Protein AF-A0A6G2DWL2-F1 (afdb_monomer)

Organism: Streptococcus pneumoniae (NCBI:txid1313)

pLDDT: mean 85.15, std 14.75, range [35.16, 96.75]

Nearest PDB structures (foldseek):
  1e1h-assembly1_B  TM=3.010E-01  e=6.753E+00  Clostridium botulinum

InterPro domains:
  IPR018306 Bacteriophage T5, Orf172 DNA-binding [PF10544] (6-81)
  IPR018306 Bacteriophage T5, Orf172 DNA-binding [SM00974] (6-92)

Sequence (118 aa):
TTPTVTSNEGWIKIGYTERDVTQRIKEQTHTAHIATDVLWTGDAAYTEEPDKGKTFKDHDFHHFLSFHDVERRPKTEWFYFNGTPEKSKNLFDKFVQHDLSGYQPGKGQDYTLRQEQE

Foldseek 3Di:
DQDDVCVCVQKDFDADDPDDPVVVVCVVCVVSVDDDDDPDDDAQAACEPPRGRPGDGVVQLVLLVQQQPWDDDPPGRITGRPPPVVVVVVSVNCVSHVNCPNGHPPRGDDDDPPPDDD

Radius of gyration: 15.66 Å; Cα contacts (8 Å, |Δi|>4): 111; chains: 1; bounding box: 34×30×45 Å

Solvent-accessible surface area (backbone atoms only — not comparable to full-atom values): 7589 Å² total; per-residue (Å²): 134,86,81,80,72,67,88,48,69,36,48,45,77,62,80,76,77,96,61,63,65,70,60,56,50,47,70,74,26,55,91,74,69,54,88,80,81,84,90,77,85,78,76,60,38,25,74,34,83,94,49,49,69,44,70,62,56,49,68,61,54,55,52,56,38,35,24,58,80,40,51,62,49,86,99,58,53,37,32,49,45,80,74,41,67,67,56,58,54,52,51,48,54,27,56,32,52,70,51,66,82,76,62,44,87,86,67,45,81,82,84,69,81,76,73,78,83,129

Secondary structure (DSSP, 8-state):
-PPP-GGGTTEEE----SS-HHHHHHHHHGGGT----------SB--STTSTT-B--HHHHHHHHHTTT--B-TTSSEEE-TT-HHHHHHHHHHHHTT--TT--TTSSS---------

Mean predicted aligned error: 6.97 Å

Structure (mmCIF, N/CA/C/O backbone):
data_AF-A0A6G2DWL2-F1
#
_entry.id   AF-A0A6G2DWL2-F1
#
loop_
_atom_site.group_PDB
_atom_site.id
_atom_site.type_symbol
_atom_site.label_atom_id
_atom_site.label_alt_id
_atom_site.label_comp_id
_atom_site.label_asym_id
_atom_site.label_entity_id
_atom_site.label_seq_id
_atom_site.pdbx_PDB_ins_code
_atom_site.Cartn_x
_atom_site.Cartn_y
_atom_site.Cartn_z
_atom_site.occupancy
_atom_site.B_iso_or_equiv
_atom_site.auth_seq_id
_atom_site.auth_comp_id
_atom_site.auth_asym_id
_atom_site.auth_atom_id
_atom_site.pdbx_PDB_model_num
ATOM 1 N N . THR A 1 1 ? 17.552 4.822 -27.148 1.00 57.12 1 THR A N 1
ATOM 2 C CA . THR A 1 1 ? 17.005 3.499 -26.781 1.00 57.12 1 THR A CA 1
ATOM 3 C C . THR A 1 1 ? 16.177 3.667 -25.521 1.00 57.12 1 THR A C 1
ATOM 5 O O . THR A 1 1 ? 16.545 4.495 -24.696 1.00 57.12 1 THR A O 1
ATOM 8 N N . THR A 1 2 ? 15.049 2.965 -25.384 1.00 54.78 2 THR A N 1
ATOM 9 C CA . THR A 1 2 ? 14.249 2.998 -24.145 1.00 54.78 2 THR A CA 1
ATOM 10 C C . THR A 1 2 ? 14.896 2.060 -23.123 1.00 54.78 2 THR A C 1
ATOM 12 O O . THR A 1 2 ? 15.166 0.912 -23.478 1.00 54.78 2 THR A O 1
ATOM 15 N N . PRO A 1 3 ? 15.207 2.513 -21.898 1.00 66.12 3 PRO A N 1
ATOM 16 C CA . PRO A 1 3 ? 15.785 1.647 -20.877 1.00 66.12 3 PRO A CA 1
ATOM 17 C C . PRO A 1 3 ? 14.761 0.610 -20.395 1.00 66.12 3 PRO A C 1
ATOM 19 O O . PRO A 1 3 ? 13.593 0.936 -20.186 1.00 66.12 3 PRO A O 1
ATOM 22 N N . THR A 1 4 ? 15.202 -0.630 -20.183 1.00 67.94 4 THR A N 1
ATOM 23 C CA . THR A 1 4 ? 14.400 -1.646 -19.486 1.00 67.94 4 THR A CA 1
ATOM 24 C C . THR A 1 4 ? 14.299 -1.280 -18.006 1.00 67.94 4 THR A C 1
ATOM 26 O O . THR A 1 4 ? 15.294 -0.901 -17.389 1.00 67.94 4 THR A O 1
ATOM 29 N N . VAL A 1 5 ? 13.111 -1.408 -17.414 1.00 73.81 5 VAL A N 1
ATOM 30 C CA . VAL A 1 5 ? 12.847 -1.012 -16.018 1.00 73.81 5 VAL A CA 1
ATOM 31 C C . VAL A 1 5 ? 13.087 -2.173 -15.042 1.00 73.81 5 VAL A C 1
ATOM 33 O O . VAL A 1 5 ? 12.279 -2.436 -14.155 1.00 73.81 5 VAL A O 1
ATOM 36 N N . THR A 1 6 ? 14.209 -2.882 -15.191 1.00 78.88 6 THR A N 1
ATOM 37 C CA . THR A 1 6 ? 14.597 -3.981 -14.279 1.00 78.88 6 THR A CA 1
ATOM 38 C C . THR A 1 6 ? 14.828 -3.492 -12.852 1.00 78.88 6 THR A C 1
ATOM 40 O O . THR A 1 6 ? 14.684 -4.243 -11.896 1.00 78.88 6 THR A O 1
ATOM 43 N N . SER A 1 7 ? 15.101 -2.195 -12.675 1.00 80.12 7 SER A N 1
ATOM 44 C CA . SER A 1 7 ? 15.208 -1.585 -11.354 1.00 80.12 7 SER A CA 1
ATOM 45 C C . SER A 1 7 ? 13.940 -1.743 -10.515 1.00 80.12 7 SER A C 1
ATOM 47 O O . SER A 1 7 ? 14.043 -1.651 -9.302 1.00 80.12 7 SER A O 1
ATOM 49 N N . ASN A 1 8 ? 12.762 -1.986 -11.102 1.00 85.69 8 ASN A N 1
ATOM 50 C CA . ASN A 1 8 ? 11.505 -2.181 -10.368 1.00 85.69 8 ASN A CA 1
ATOM 51 C C . ASN A 1 8 ? 11.214 -3.645 -10.000 1.00 85.69 8 ASN A C 1
ATOM 53 O O . ASN A 1 8 ? 10.163 -3.915 -9.424 1.00 85.69 8 ASN A O 1
ATOM 57 N N . GLU A 1 9 ? 12.112 -4.587 -10.285 1.00 87.44 9 GLU A N 1
ATOM 58 C CA . GLU A 1 9 ? 11.920 -5.988 -9.901 1.00 87.44 9 GLU A CA 1
ATOM 59 C C . GLU A 1 9 ? 11.728 -6.137 -8.384 1.00 87.44 9 GLU A C 1
ATOM 61 O O . GLU A 1 9 ? 12.488 -5.602 -7.578 1.00 87.44 9 GLU A O 1
ATOM 66 N N . GLY A 1 10 ? 10.653 -6.825 -7.991 1.00 90.69 10 GLY A N 1
ATOM 67 C CA . GLY A 1 10 ? 10.258 -6.987 -6.590 1.00 90.69 10 GLY A CA 1
ATOM 68 C C . GLY A 1 10 ? 9.639 -5.743 -5.937 1.00 90.69 10 GLY A C 1
ATOM 69 O O . GLY A 1 10 ? 9.186 -5.840 -4.795 1.00 90.69 10 GLY A O 1
ATOM 70 N N . TRP A 1 11 ? 9.571 -4.605 -6.633 1.00 94.62 11 TRP A N 1
ATOM 71 C CA . TRP A 1 11 ? 8.938 -3.378 -6.152 1.00 94.62 11 TRP A CA 1
ATOM 72 C C . TRP A 1 11 ? 7.504 -3.251 -6.663 1.00 94.62 11 TRP A C 1
ATOM 74 O O . TRP A 1 11 ? 7.221 -3.457 -7.841 1.00 94.62 11 TRP A O 1
ATOM 84 N N . ILE A 1 12 ? 6.601 -2.836 -5.781 1.00 94.81 12 ILE A N 1
ATOM 85 C CA . ILE A 1 12 ? 5.186 -2.622 -6.082 1.00 94.81 12 ILE A CA 1
ATOM 86 C C . ILE A 1 12 ? 4.841 -1.171 -5.779 1.00 94.81 12 ILE A C 1
ATOM 88 O O . ILE A 1 12 ? 5.145 -0.664 -4.698 1.00 94.81 12 ILE A O 1
ATOM 92 N N . LYS A 1 13 ? 4.210 -0.497 -6.740 1.00 94.19 13 LYS A N 1
ATOM 93 C CA . LYS A 1 13 ? 3.649 0.838 -6.537 1.00 94.19 13 LYS A CA 1
ATOM 94 C C . LYS A 1 13 ? 2.262 0.706 -5.904 1.00 94.19 13 LYS A C 1
ATOM 96 O O . LYS A 1 13 ? 1.409 0.028 -6.467 1.00 94.19 13 LYS A O 1
ATOM 101 N N . ILE A 1 14 ? 2.029 1.376 -4.778 1.00 95.31 14 ILE A N 1
ATOM 102 C CA . ILE A 1 14 ? 0.731 1.405 -4.082 1.00 95.31 14 ILE A CA 1
ATOM 103 C C . ILE A 1 14 ? 0.280 2.859 -3.979 1.00 95.31 14 ILE A C 1
ATOM 105 O O . ILE A 1 14 ? 0.953 3.652 -3.326 1.00 95.31 14 ILE A O 1
ATOM 109 N N . GLY A 1 15 ? -0.846 3.211 -4.594 1.00 94.38 15 GLY A N 1
ATOM 110 C CA . GLY A 1 15 ? -1.354 4.584 -4.586 1.00 94.38 15 GLY A CA 1
ATOM 111 C C . GLY A 1 15 ? -2.874 4.650 -4.585 1.00 94.38 15 GLY A C 1
ATOM 112 O O . GLY A 1 15 ? -3.554 3.662 -4.864 1.00 94.38 15 GLY A O 1
ATOM 113 N N . TYR A 1 16 ? -3.390 5.834 -4.278 1.00 94.50 16 TYR A N 1
ATOM 114 C CA . TYR A 1 16 ? -4.821 6.117 -4.220 1.00 94.50 16 TYR A CA 1
ATOM 115 C C . TYR A 1 16 ? -5.324 6.838 -5.478 1.00 94.50 16 TYR A C 1
ATOM 117 O O . TYR A 1 16 ? -4.645 7.700 -6.046 1.00 94.50 16 TYR A O 1
ATOM 125 N N . THR A 1 17 ? -6.546 6.524 -5.913 1.00 93.19 17 THR A N 1
ATOM 126 C CA . THR A 1 17 ? -7.234 7.290 -6.954 1.00 93.19 17 THR A CA 1
ATOM 127 C C . THR A 1 17 ? -8.750 7.241 -6.784 1.00 93.19 17 THR A C 1
ATOM 129 O O . THR A 1 17 ? -9.305 6.218 -6.410 1.00 93.19 17 THR A O 1
ATOM 132 N N . GLU A 1 18 ? -9.409 8.361 -7.082 1.00 91.12 18 GLU A N 1
ATOM 133 C CA . GLU A 1 18 ? -10.874 8.470 -7.199 1.00 91.12 18 GLU A CA 1
ATOM 134 C C . GLU A 1 18 ? -11.337 8.330 -8.662 1.00 91.12 18 GLU A C 1
ATOM 136 O O . GLU A 1 18 ? -12.526 8.369 -8.965 1.00 91.12 18 GLU A O 1
ATOM 141 N N . ARG A 1 19 ? -10.384 8.207 -9.595 1.00 91.62 19 ARG A N 1
ATOM 142 C CA . ARG A 1 19 ? -10.635 8.011 -11.025 1.00 91.62 19 ARG A CA 1
ATOM 143 C C . ARG A 1 19 ? -10.581 6.523 -11.357 1.00 91.62 19 ARG A C 1
ATOM 145 O O . ARG A 1 19 ? -10.119 5.713 -10.561 1.00 91.62 19 ARG A O 1
ATOM 152 N N . ASP A 1 20 ? -10.986 6.179 -12.573 1.00 90.94 20 ASP A N 1
ATOM 153 C CA . ASP A 1 20 ? -10.798 4.828 -13.093 1.00 90.94 20 ASP A CA 1
ATOM 154 C C . ASP A 1 20 ? -9.316 4.401 -13.027 1.00 90.94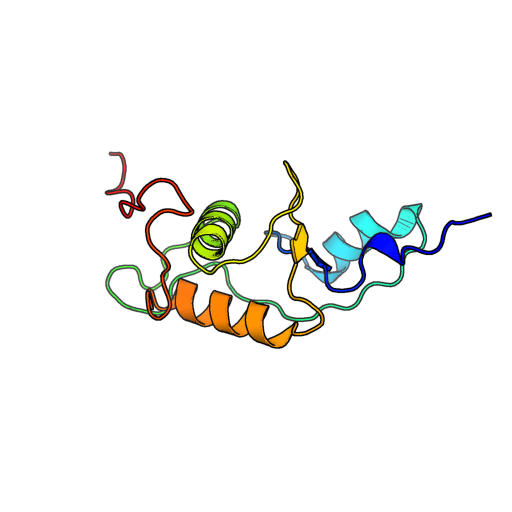 20 ASP A C 1
ATOM 156 O O . ASP A 1 20 ? -8.415 5.112 -13.492 1.00 90.94 20 ASP A O 1
ATOM 160 N N . VAL A 1 21 ? -9.068 3.230 -12.431 1.00 89.06 21 VAL A N 1
ATOM 161 C CA . VAL A 1 21 ? -7.718 2.717 -12.153 1.00 89.06 21 VAL A CA 1
ATOM 162 C C . VAL A 1 21 ? -6.936 2.500 -13.447 1.00 89.06 21 VAL A C 1
ATOM 164 O O . VAL A 1 21 ? -5.771 2.894 -13.546 1.00 89.06 21 VAL A O 1
ATOM 167 N N . THR A 1 22 ? -7.572 1.923 -14.469 1.00 87.38 22 THR A N 1
ATOM 168 C CA . THR A 1 22 ? -6.928 1.638 -15.755 1.00 87.38 22 THR A CA 1
ATOM 169 C C . THR A 1 22 ? -6.544 2.926 -16.474 1.00 87.38 22 THR A C 1
ATOM 171 O O . THR A 1 22 ? -5.427 3.035 -16.993 1.00 87.38 22 THR A O 1
ATOM 174 N N . GLN A 1 23 ? -7.419 3.934 -16.463 1.00 90.00 23 GLN A N 1
ATOM 175 C CA . GLN A 1 23 ? -7.099 5.258 -16.997 1.00 90.00 23 GLN A CA 1
ATOM 176 C C . GLN A 1 23 ? -5.915 5.889 -16.264 1.00 90.00 23 GLN A C 1
ATOM 178 O O . GLN A 1 23 ? -4.981 6.368 -16.913 1.00 90.00 23 GLN A O 1
ATOM 183 N N . ARG A 1 24 ? -5.912 5.855 -14.926 1.00 90.25 24 ARG A N 1
ATOM 184 C CA . ARG A 1 24 ? -4.845 6.464 -14.122 1.00 90.25 24 ARG A CA 1
ATOM 185 C C . ARG A 1 24 ? -3.485 5.815 -14.371 1.00 90.25 24 ARG A C 1
ATOM 187 O O . ARG A 1 24 ? -2.485 6.526 -14.482 1.00 90.25 24 ARG A O 1
ATOM 194 N N . ILE A 1 25 ? -3.446 4.490 -14.489 1.00 89.00 25 ILE A N 1
ATOM 195 C CA . ILE A 1 25 ? -2.220 3.748 -14.806 1.00 89.00 25 ILE A CA 1
ATOM 196 C C . ILE A 1 25 ? -1.720 4.127 -16.198 1.00 89.00 25 ILE A C 1
ATOM 198 O O . ILE A 1 25 ? -0.553 4.487 -16.345 1.00 89.00 25 ILE A O 1
ATOM 202 N N . LYS A 1 26 ? -2.607 4.144 -17.201 1.00 87.62 26 LYS A N 1
ATOM 203 C CA . LYS A 1 26 ? -2.249 4.526 -18.572 1.00 87.62 26 LYS A CA 1
ATOM 204 C C . LYS A 1 26 ? -1.646 5.929 -18.637 1.00 87.62 26 LYS A C 1
ATOM 206 O O . LYS A 1 26 ? -0.637 6.119 -19.305 1.00 87.62 26 LYS A O 1
ATOM 211 N N . GLU A 1 27 ? -2.217 6.905 -17.935 1.00 87.50 27 GLU A N 1
ATOM 212 C CA . GLU A 1 27 ? -1.672 8.271 -17.879 1.00 87.50 27 GLU A CA 1
ATOM 213 C C . GLU A 1 27 ? -0.235 8.318 -17.346 1.00 87.50 27 GLU A C 1
ATOM 215 O O . GLU A 1 27 ? 0.580 9.097 -17.837 1.00 87.50 27 GLU A O 1
ATOM 220 N N . GLN A 1 28 ? 0.085 7.487 -16.352 1.00 85.00 28 GLN A N 1
ATOM 221 C CA . GLN A 1 28 ? 1.412 7.464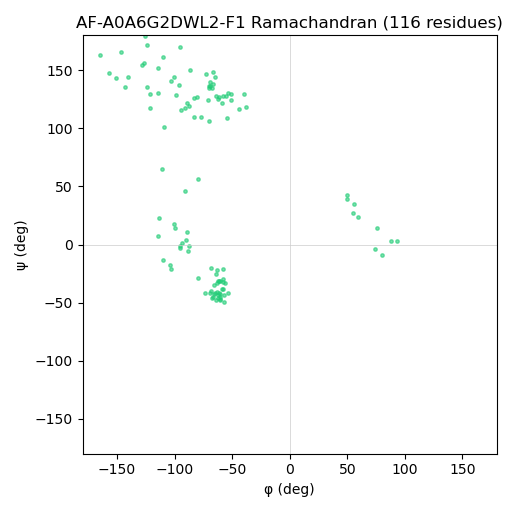 -15.737 1.00 85.00 28 GLN A CA 1
ATOM 222 C C . GLN A 1 28 ? 2.446 6.690 -16.563 1.00 85.00 28 GLN A C 1
ATOM 224 O O . GLN A 1 28 ? 3.634 7.005 -16.494 1.00 85.00 28 GLN A O 1
ATOM 229 N N . THR A 1 29 ? 2.025 5.689 -17.337 1.00 85.81 29 THR A N 1
ATOM 230 C CA . THR A 1 29 ? 2.943 4.767 -18.027 1.00 85.81 29 THR A CA 1
ATOM 231 C C . THR A 1 29 ? 3.092 5.056 -19.517 1.00 85.81 29 THR A C 1
ATOM 233 O O . THR A 1 29 ? 4.105 4.675 -20.113 1.00 85.81 29 THR A O 1
ATOM 236 N N . HIS A 1 30 ? 2.132 5.765 -20.127 1.00 85.00 30 HIS A N 1
ATOM 237 C CA . HIS A 1 30 ? 2.066 5.954 -21.576 1.00 85.00 30 HIS A CA 1
ATOM 238 C C . HIS A 1 30 ? 3.333 6.592 -22.149 1.00 85.00 30 HIS A C 1
ATOM 240 O O . HIS A 1 30 ? 3.882 6.069 -23.121 1.00 85.00 30 HIS A O 1
ATOM 246 N N . THR A 1 31 ? 3.806 7.696 -21.568 1.00 79.31 31 THR A N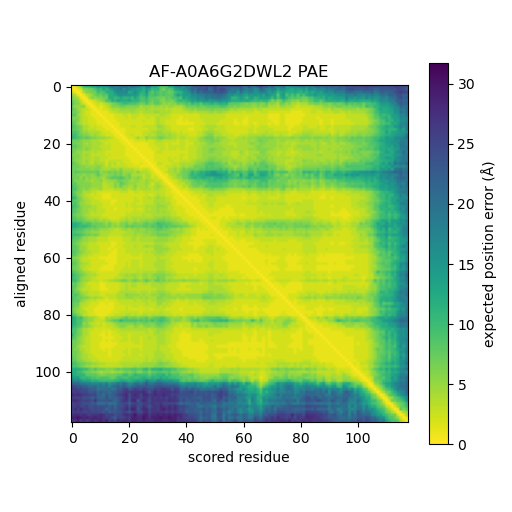 1
ATOM 247 C CA . THR A 1 31 ? 4.931 8.467 -22.123 1.00 79.31 31 THR A CA 1
ATOM 248 C C . THR A 1 31 ? 6.223 7.654 -22.184 1.00 79.31 31 THR A C 1
ATOM 250 O O . THR A 1 31 ? 7.027 7.840 -23.093 1.00 79.31 31 THR A O 1
ATOM 253 N N . ALA A 1 32 ? 6.410 6.725 -21.245 1.00 79.50 32 ALA A N 1
ATOM 254 C CA . ALA A 1 32 ? 7.591 5.872 -21.173 1.00 79.50 32 ALA A CA 1
ATOM 255 C C . ALA A 1 32 ? 7.398 4.500 -21.849 1.00 79.50 32 ALA A C 1
ATOM 257 O O . ALA A 1 32 ? 8.335 3.707 -21.869 1.00 79.50 32 ALA A O 1
ATOM 258 N N . HIS A 1 33 ? 6.207 4.220 -22.400 1.00 80.94 33 HIS A N 1
ATOM 259 C CA . HIS A 1 33 ? 5.835 2.928 -22.991 1.00 80.94 33 HIS A CA 1
ATOM 260 C C . HIS A 1 33 ? 6.150 1.734 -22.067 1.00 80.94 33 HIS A C 1
ATOM 262 O O . HIS A 1 33 ? 6.678 0.709 -22.494 1.00 80.94 33 HIS A O 1
ATOM 268 N N . ILE A 1 34 ? 5.853 1.888 -20.774 1.00 81.25 34 ILE A N 1
ATOM 269 C CA . ILE A 1 34 ? 6.086 0.852 -19.763 1.00 81.25 34 ILE A CA 1
ATOM 270 C C . ILE A 1 34 ? 4.839 -0.031 -19.682 1.00 81.25 34 ILE A C 1
ATOM 272 O O . ILE A 1 34 ? 3.749 0.464 -19.396 1.00 81.25 34 ILE A O 1
ATOM 276 N N . ALA A 1 35 ? 4.999 -1.333 -19.919 1.00 81.38 35 ALA A N 1
ATOM 277 C CA . ALA A 1 35 ? 3.950 -2.309 -19.642 1.00 81.38 35 ALA A CA 1
ATOM 278 C C . ALA A 1 35 ? 3.754 -2.449 -18.125 1.00 81.38 35 ALA A C 1
ATOM 280 O O . ALA A 1 35 ? 4.727 -2.498 -17.371 1.00 81.38 35 ALA A O 1
ATOM 281 N N . THR A 1 36 ? 2.500 -2.495 -17.680 1.00 81.69 36 THR A N 1
ATOM 282 C CA . THR A 1 36 ? 2.148 -2.571 -16.258 1.00 81.69 36 THR A CA 1
ATOM 283 C C . THR A 1 36 ? 0.941 -3.460 -16.046 1.00 81.69 36 THR A C 1
ATOM 285 O O . THR A 1 36 ? -0.069 -3.281 -16.728 1.00 81.69 36 THR A O 1
ATOM 288 N N . ASP A 1 37 ? 1.024 -4.316 -15.036 1.00 86.56 37 ASP A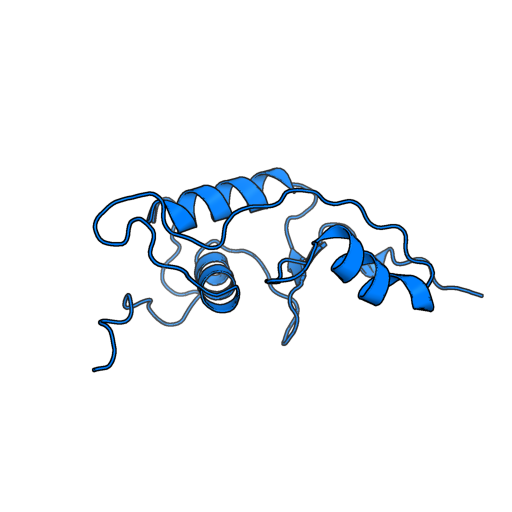 N 1
ATOM 289 C CA . ASP A 1 37 ? -0.070 -5.174 -14.602 1.00 86.56 37 ASP A CA 1
ATOM 290 C C . ASP A 1 37 ? -0.715 -4.627 -13.326 1.00 86.56 37 ASP A C 1
ATOM 292 O O . ASP A 1 37 ? -0.037 -4.143 -12.415 1.00 86.56 37 ASP A O 1
ATOM 296 N N . VAL A 1 38 ? -2.044 -4.716 -13.251 1.00 91.12 38 VAL A N 1
ATOM 297 C CA . VAL A 1 38 ? -2.788 -4.444 -12.017 1.00 91.12 38 VAL A CA 1
ATOM 298 C C . VAL A 1 38 ? -2.767 -5.709 -11.172 1.00 91.12 38 VAL A C 1
ATOM 300 O O . VAL A 1 38 ? -3.408 -6.694 -11.524 1.00 91.12 38 VAL A O 1
ATOM 303 N N . LEU A 1 39 ? -2.039 -5.683 -10.055 1.00 92.19 39 LEU A N 1
ATOM 304 C CA . LEU A 1 39 ? -1.965 -6.829 -9.143 1.00 92.19 39 LEU A CA 1
ATOM 305 C C . LEU A 1 39 ? -3.260 -7.008 -8.341 1.00 92.19 39 LEU A C 1
ATOM 307 O O . LEU A 1 39 ? -3.718 -8.131 -8.153 1.00 92.19 39 LEU A O 1
ATOM 311 N N . TRP A 1 40 ? -3.842 -5.908 -7.860 1.00 94.81 40 TRP A N 1
ATOM 312 C CA . TRP A 1 40 ? -5.120 -5.882 -7.149 1.00 94.81 40 TRP A CA 1
ATOM 313 C C . TRP A 1 40 ? -5.675 -4.454 -7.071 1.00 94.81 40 TRP A C 1
ATOM 315 O O . TRP A 1 40 ? -4.947 -3.476 -7.247 1.00 94.81 40 TRP A O 1
ATOM 325 N N . THR A 1 41 ? -6.969 -4.349 -6.770 1.00 94.94 41 THR A N 1
ATOM 326 C CA . THR A 1 41 ? -7.657 -3.109 -6.387 1.00 94.94 41 THR A CA 1
ATOM 327 C C . THR A 1 41 ? -8.428 -3.346 -5.091 1.00 94.94 41 THR A C 1
ATOM 329 O O . THR A 1 41 ? -8.788 -4.484 -4.783 1.00 94.94 41 THR A O 1
ATOM 332 N N . GLY A 1 42 ? -8.676 -2.291 -4.322 1.00 94.44 42 GLY A N 1
ATOM 333 C CA . GLY A 1 42 ? -9.455 -2.365 -3.091 1.00 94.44 42 GLY A CA 1
ATOM 334 C C . GLY A 1 42 ? -10.034 -1.004 -2.735 1.00 94.44 42 GLY A C 1
ATOM 335 O O . GLY A 1 42 ? -9.421 0.023 -3.033 1.00 94.44 42 GLY A O 1
ATOM 336 N N . ASP A 1 43 ? -11.209 -1.012 -2.114 1.00 96.00 43 ASP A N 1
ATOM 337 C CA . ASP A 1 43 ? -11.863 0.209 -1.657 1.00 96.00 43 ASP A CA 1
ATOM 338 C C . ASP A 1 43 ? -11.090 0.796 -0.478 1.00 96.00 43 ASP A C 1
ATOM 340 O O . ASP A 1 43 ? -10.703 0.087 0.450 1.00 96.00 43 ASP A O 1
ATOM 344 N N . ALA A 1 44 ? -10.866 2.108 -0.500 1.00 95.75 44 ALA A N 1
ATOM 345 C CA . ALA A 1 44 ? -10.167 2.805 0.572 1.00 95.75 44 ALA A CA 1
ATOM 346 C C . ALA A 1 44 ? -11.100 3.069 1.767 1.00 95.75 44 ALA A C 1
ATOM 348 O O . ALA A 1 44 ? -11.313 4.223 2.139 1.00 95.75 44 ALA A O 1
ATOM 349 N N . ALA A 1 45 ? -11.698 2.010 2.315 1.00 96.31 45 ALA A N 1
ATOM 350 C CA . ALA A 1 45 ? -12.614 2.049 3.448 1.00 96.31 45 ALA A CA 1
ATOM 351 C C . ALA A 1 45 ? -12.380 0.872 4.403 1.00 96.31 45 ALA A C 1
ATOM 353 O O . ALA A 1 45 ? -12.063 -0.235 3.964 1.00 96.31 45 ALA A O 1
ATOM 354 N N . TYR A 1 46 ? -12.540 1.107 5.705 1.00 96.06 46 TYR A N 1
ATOM 355 C CA . TYR A 1 46 ? -12.428 0.050 6.711 1.00 96.06 46 TYR A CA 1
ATOM 356 C C . TYR A 1 46 ? -13.644 -0.879 6.674 1.00 96.06 46 TYR A C 1
ATOM 358 O O . TYR A 1 46 ? -14.770 -0.452 6.397 1.00 96.06 46 TYR A O 1
ATOM 366 N N . THR A 1 47 ? -13.427 -2.160 6.962 1.00 96.06 47 THR A N 1
ATOM 367 C CA . THR A 1 47 ? -14.464 -3.200 6.882 1.00 96.06 47 THR A CA 1
ATOM 368 C C . THR A 1 47 ? -15.006 -3.620 8.245 1.00 96.06 47 THR A C 1
ATOM 370 O O . THR A 1 47 ? -16.101 -4.183 8.304 1.00 96.06 47 THR A O 1
ATOM 373 N N . GLU A 1 48 ? -14.279 -3.313 9.320 1.00 92.19 48 GLU A N 1
ATOM 374 C CA . GLU A 1 48 ? -14.587 -3.728 10.691 1.00 92.19 48 GLU A CA 1
ATOM 375 C C . GLU A 1 48 ? -14.932 -2.542 11.601 1.00 92.19 48 GLU A C 1
ATOM 377 O O . GLU A 1 48 ? -14.493 -1.412 11.386 1.00 92.19 48 GLU A O 1
ATOM 382 N N . GLU A 1 49 ? -15.749 -2.805 12.621 1.00 89.56 49 GLU A N 1
ATOM 383 C CA . GLU A 1 49 ? -16.098 -1.828 13.660 1.00 89.56 49 GLU A CA 1
ATOM 384 C C . GLU A 1 49 ? -14.865 -1.466 14.515 1.00 89.56 49 GLU A C 1
ATOM 386 O O . GLU A 1 49 ? -14.010 -2.328 14.741 1.00 89.56 49 GLU A O 1
ATOM 391 N N . PRO A 1 50 ? -14.762 -0.229 15.043 1.00 89.25 50 PRO A N 1
ATOM 392 C CA . PRO A 1 50 ? -15.778 0.836 15.058 1.00 89.25 50 PRO A CA 1
ATOM 393 C C . PRO A 1 50 ? -15.767 1.767 13.833 1.00 89.25 50 PRO A C 1
ATOM 395 O O . PRO A 1 50 ? -16.619 2.645 13.718 1.00 89.25 50 PRO A O 1
ATOM 398 N N . ASP A 1 51 ? -14.796 1.618 12.931 1.00 90.62 51 ASP A N 1
ATOM 399 C CA . ASP A 1 51 ? -14.564 2.554 11.824 1.00 90.62 51 ASP A CA 1
ATOM 400 C C . ASP A 1 51 ? -15.143 2.061 10.491 1.00 90.62 51 ASP A C 1
ATOM 402 O O . ASP A 1 51 ? -14.831 2.600 9.427 1.00 90.62 51 ASP A O 1
ATOM 406 N N . LYS A 1 52 ? -16.014 1.050 10.527 1.00 94.25 52 LYS A N 1
ATOM 407 C CA . LYS A 1 52 ? -16.600 0.427 9.342 1.00 94.25 52 LYS A CA 1
ATOM 408 C C . LYS A 1 52 ? -17.208 1.465 8.397 1.00 94.25 52 LYS A C 1
ATOM 410 O O . LYS A 1 52 ? -18.078 2.251 8.765 1.00 94.25 52 LYS A O 1
ATOM 415 N N . GLY A 1 53 ? -16.765 1.441 7.143 1.00 93.62 53 GLY A N 1
ATOM 416 C CA . GLY A 1 53 ? -17.196 2.369 6.098 1.00 93.62 53 GLY A CA 1
ATOM 417 C C . GLY A 1 53 ? -16.512 3.739 6.128 1.00 93.62 53 GLY A C 1
ATOM 418 O O . GLY A 1 53 ? -16.654 4.485 5.157 1.00 93.62 53 GLY A O 1
ATOM 419 N N . LYS A 1 54 ? -15.736 4.081 7.167 1.00 95.19 54 LYS A N 1
ATOM 420 C CA . LYS A 1 54 ? -14.885 5.276 7.134 1.00 95.19 54 LYS A CA 1
ATOM 421 C C . LYS A 1 54 ? -13.794 5.088 6.088 1.00 95.19 54 LYS A C 1
ATOM 423 O O . LYS A 1 54 ? -13.190 4.021 5.976 1.00 95.19 54 LYS A O 1
ATOM 428 N N . THR A 1 55 ? -13.539 6.145 5.326 1.00 94.75 55 THR A N 1
ATOM 429 C CA . THR A 1 55 ? -12.518 6.135 4.281 1.00 94.75 55 THR A CA 1
ATOM 430 C C . THR A 1 55 ? -11.148 6.502 4.829 1.00 94.75 55 THR A C 1
ATOM 432 O O . THR A 1 55 ? -11.047 7.342 5.721 1.00 94.75 55 THR A O 1
ATOM 435 N N . PHE A 1 56 ? -10.093 5.971 4.224 1.00 94.31 56 PHE A N 1
ATOM 436 C CA . PHE A 1 56 ? -8.707 6.351 4.505 1.00 94.31 56 PHE A CA 1
ATOM 437 C C . PHE A 1 56 ? -7.993 6.799 3.229 1.00 94.31 56 PHE A C 1
ATOM 439 O O . PHE A 1 56 ? -8.518 6.675 2.117 1.00 94.31 56 PHE A O 1
ATOM 446 N N . LYS A 1 57 ? -6.782 7.336 3.372 1.00 93.94 57 LYS A N 1
ATOM 447 C CA . LYS A 1 57 ? -5.913 7.648 2.233 1.00 93.94 57 LYS A CA 1
ATOM 448 C C . LYS A 1 57 ? -4.723 6.689 2.206 1.00 93.94 57 LYS A C 1
ATOM 450 O O . LYS A 1 57 ? -4.387 6.037 3.190 1.00 93.94 57 LYS A O 1
ATOM 455 N N . ASP A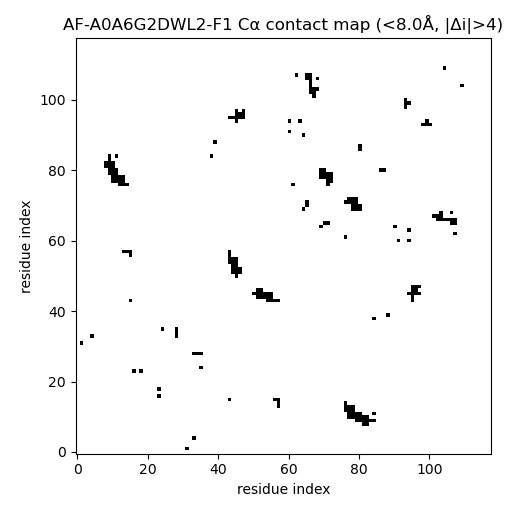 1 58 ? -4.070 6.592 1.056 1.00 93.56 58 ASP A N 1
ATOM 456 C CA . ASP A 1 58 ? -2.914 5.712 0.861 1.00 93.56 58 ASP A CA 1
ATOM 457 C C . ASP A 1 58 ? -1.774 5.971 1.847 1.00 93.56 58 ASP A C 1
ATOM 459 O O . ASP A 1 58 ? -1.123 5.021 2.264 1.00 93.56 58 ASP A O 1
ATOM 463 N N . HIS A 1 59 ? -1.561 7.218 2.271 1.00 93.00 59 HIS A N 1
ATOM 464 C CA . HIS A 1 59 ? -0.541 7.538 3.268 1.00 93.00 59 HIS A CA 1
ATOM 465 C C . HIS A 1 59 ? -0.762 6.833 4.616 1.00 93.00 59 HIS A C 1
ATOM 467 O O . HIS A 1 59 ? 0.225 6.495 5.274 1.00 93.00 59 HIS A O 1
ATOM 473 N N . ASP A 1 60 ? -2.013 6.568 5.012 1.00 94.38 60 ASP A N 1
ATOM 474 C CA . ASP A 1 60 ? -2.322 5.802 6.225 1.00 94.38 60 ASP A CA 1
ATOM 475 C C . ASP A 1 60 ? -1.857 4.347 6.063 1.00 94.38 60 ASP A C 1
ATOM 477 O O . ASP A 1 60 ? -1.155 3.806 6.921 1.00 94.38 60 ASP A O 1
ATOM 481 N N . PHE A 1 61 ? -2.144 3.744 4.906 1.00 95.62 61 PHE A N 1
ATOM 482 C CA . PHE A 1 61 ? -1.686 2.393 4.592 1.00 95.62 61 PHE A CA 1
ATOM 483 C C . PHE A 1 61 ? -0.160 2.322 4.406 1.00 95.62 61 PHE A C 1
ATOM 485 O O . PHE A 1 61 ? 0.491 1.404 4.900 1.00 95.62 61 PHE A O 1
ATOM 492 N N . HIS A 1 62 ? 0.460 3.317 3.765 1.00 95.00 62 HIS A N 1
ATOM 493 C CA . HIS A 1 62 ? 1.920 3.406 3.629 1.00 95.00 62 HIS A CA 1
ATOM 494 C C . HIS A 1 62 ? 2.609 3.441 4.991 1.00 95.00 62 HIS A C 1
ATOM 496 O O . HIS A 1 62 ? 3.676 2.848 5.157 1.00 95.00 62 HIS A O 1
ATOM 502 N N . HIS A 1 63 ? 2.012 4.139 5.956 1.00 91.12 63 HIS A N 1
ATOM 503 C CA . HIS A 1 63 ? 2.508 4.163 7.322 1.00 91.12 63 HIS A CA 1
ATOM 504 C C . HIS A 1 63 ? 2.358 2.790 7.981 1.00 91.12 63 HIS A C 1
ATOM 506 O O . HIS A 1 63 ? 3.334 2.284 8.528 1.00 91.12 63 HIS A O 1
ATOM 512 N N . PHE A 1 64 ? 1.205 2.131 7.842 1.00 92.94 64 PHE A N 1
ATOM 513 C CA . PHE A 1 64 ? 1.003 0.763 8.333 1.00 92.94 64 PHE A CA 1
ATOM 514 C C . PHE A 1 64 ? 2.067 -0.225 7.816 1.00 92.94 64 PHE A C 1
ATOM 516 O O . PHE A 1 64 ? 2.609 -1.020 8.589 1.00 92.94 64 PHE A O 1
ATOM 523 N N . LEU A 1 65 ? 2.435 -0.139 6.534 1.00 94.00 65 LEU A N 1
ATOM 524 C CA . LEU A 1 65 ? 3.473 -0.985 5.928 1.00 94.00 65 LEU A CA 1
ATOM 525 C C . LEU A 1 65 ? 4.856 -0.810 6.579 1.00 94.00 65 LEU A C 1
ATOM 527 O O . LEU A 1 65 ? 5.611 -1.779 6.677 1.00 94.00 65 LEU A O 1
ATOM 531 N N . SER A 1 66 ? 5.174 0.388 7.079 1.00 90.75 66 SER A N 1
ATOM 532 C CA . SER A 1 66 ? 6.453 0.657 7.757 1.00 90.75 66 SER A CA 1
ATOM 533 C C . SER A 1 66 ? 6.634 -0.149 9.050 1.00 90.75 66 SER A C 1
ATOM 535 O O . SER A 1 66 ? 7.760 -0.481 9.416 1.00 90.75 66 SER A O 1
ATOM 537 N N . PHE A 1 67 ? 5.533 -0.551 9.692 1.00 89.00 67 PHE A N 1
ATOM 538 C CA . PHE A 1 67 ? 5.544 -1.412 10.879 1.00 89.00 67 PHE A CA 1
ATOM 539 C C . PHE A 1 67 ? 5.543 -2.909 10.549 1.00 89.00 67 PHE A C 1
ATOM 541 O O . PHE A 1 67 ? 5.583 -3.734 11.456 1.00 89.00 67 PHE A O 1
ATOM 548 N N . HIS A 1 68 ? 5.498 -3.276 9.267 1.00 90.38 68 HIS A N 1
ATOM 549 C CA . HIS A 1 68 ? 5.460 -4.667 8.795 1.00 90.38 68 HIS A CA 1
ATOM 550 C C . HIS A 1 68 ? 6.729 -5.062 8.026 1.00 90.38 68 HIS A C 1
ATOM 552 O O . HIS A 1 68 ? 6.718 -5.997 7.220 1.00 90.38 68 HIS A O 1
ATOM 558 N N . ASP A 1 69 ? 7.822 -4.338 8.291 1.00 87.81 69 ASP A N 1
ATOM 559 C CA . ASP A 1 69 ? 9.146 -4.543 7.698 1.00 87.81 69 ASP A CA 1
ATOM 560 C C . ASP A 1 69 ? 9.135 -4.499 6.161 1.00 87.81 69 ASP A C 1
ATOM 562 O O . ASP A 1 69 ? 9.842 -5.241 5.480 1.00 87.81 69 ASP A O 1
ATOM 566 N N . VAL A 1 70 ? 8.276 -3.641 5.602 1.00 92.62 70 VAL A N 1
ATOM 567 C CA . VAL A 1 70 ? 8.209 -3.391 4.163 1.00 92.62 70 VAL A CA 1
ATOM 568 C C . VAL A 1 70 ? 9.066 -2.173 3.841 1.00 92.62 70 VAL A C 1
ATOM 570 O O . VAL A 1 70 ? 8.776 -1.055 4.270 1.00 92.62 70 VAL A O 1
ATOM 573 N N . GLU A 1 71 ? 10.125 -2.383 3.060 1.00 93.81 71 GLU A N 1
ATOM 574 C CA . GLU A 1 71 ? 11.000 -1.300 2.622 1.00 93.81 71 GLU A CA 1
ATOM 575 C C . GLU A 1 71 ? 10.260 -0.369 1.655 1.00 93.81 71 GLU A C 1
ATOM 577 O O . GLU A 1 71 ? 9.599 -0.815 0.715 1.00 93.81 71 GLU A O 1
ATOM 582 N N . ARG A 1 72 ? 10.407 0.942 1.860 1.00 94.31 72 ARG A N 1
ATOM 583 C CA . ARG A 1 72 ? 9.854 1.981 0.991 1.00 94.31 72 ARG A CA 1
ATOM 584 C C . ARG A 1 72 ? 10.983 2.749 0.318 1.00 94.31 72 ARG A C 1
ATOM 586 O O . ARG A 1 72 ? 11.855 3.292 0.997 1.00 94.31 72 ARG A O 1
ATOM 593 N N . ARG A 1 73 ? 10.914 2.913 -1.006 1.00 93.25 73 ARG A N 1
ATOM 594 C CA . ARG A 1 73 ? 11.813 3.836 -1.717 1.00 93.25 73 ARG A CA 1
ATOM 595 C C . ARG A 1 73 ? 11.579 5.263 -1.217 1.00 93.25 73 ARG A C 1
ATOM 597 O O . ARG A 1 73 ? 10.436 5.738 -1.301 1.00 93.25 73 ARG A O 1
ATOM 604 N N . PRO A 1 74 ? 12.623 5.976 -0.757 1.00 90.38 74 PRO A N 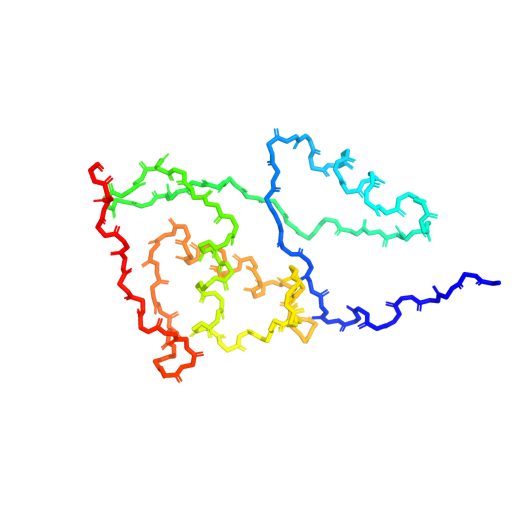1
ATOM 605 C CA . PRO A 1 74 ? 12.476 7.287 -0.132 1.00 90.38 74 PRO A CA 1
ATOM 606 C C . PRO A 1 74 ? 11.646 8.262 -0.970 1.00 90.38 74 PRO A C 1
ATOM 608 O O . PRO A 1 74 ? 11.929 8.465 -2.148 1.00 90.38 74 PRO A O 1
ATOM 611 N N . LYS A 1 75 ? 10.640 8.894 -0.348 1.00 88.44 75 LYS A N 1
ATOM 612 C CA . LYS A 1 75 ? 9.755 9.901 -0.974 1.00 88.44 75 LYS A CA 1
ATOM 613 C C . LYS A 1 75 ? 8.969 9.400 -2.198 1.00 88.44 75 LYS A C 1
ATOM 615 O O . LYS A 1 75 ? 8.552 10.203 -3.027 1.00 88.44 75 LYS A O 1
ATOM 620 N N . THR A 1 76 ? 8.749 8.092 -2.317 1.00 92.94 76 THR A N 1
ATOM 621 C CA . THR A 1 76 ? 7.947 7.505 -3.401 1.00 92.94 76 THR A CA 1
ATOM 622 C C . THR A 1 76 ? 6.817 6.627 -2.866 1.00 92.94 76 THR A C 1
ATOM 624 O O . THR A 1 76 ? 6.679 6.445 -1.661 1.00 92.94 76 THR A O 1
ATOM 627 N N . GLU A 1 77 ? 6.020 6.065 -3.766 1.00 94.38 77 GLU A N 1
ATOM 628 C CA . GLU A 1 77 ? 4.947 5.102 -3.481 1.00 94.38 77 GLU A CA 1
ATOM 629 C C . GLU A 1 77 ? 5.370 3.651 -3.771 1.00 94.38 77 GLU A C 1
ATOM 631 O O . GLU A 1 77 ? 4.523 2.786 -3.977 1.00 94.38 77 GLU A O 1
ATOM 636 N N . TRP A 1 78 ? 6.675 3.389 -3.877 1.00 95.38 78 TRP A N 1
ATOM 637 C CA . TRP A 1 78 ? 7.208 2.070 -4.208 1.00 95.38 78 TRP A CA 1
ATOM 638 C C . TRP A 1 78 ? 7.648 1.327 -2.951 1.00 95.38 78 TRP A C 1
ATOM 640 O O . TRP A 1 78 ? 8.448 1.843 -2.165 1.00 95.38 78 TRP A O 1
ATOM 650 N N . PHE A 1 79 ? 7.166 0.095 -2.824 1.00 96.25 79 PHE A N 1
ATOM 651 C CA . PHE A 1 79 ? 7.375 -0.789 -1.683 1.00 96.25 79 PHE A CA 1
ATOM 652 C C . PHE A 1 79 ? 7.994 -2.107 -2.134 1.00 96.25 79 PHE A C 1
ATOM 654 O O . PHE A 1 79 ? 7.570 -2.672 -3.144 1.00 96.25 79 PHE A O 1
ATOM 661 N N . TYR A 1 80 ? 9.001 -2.593 -1.416 1.00 95.75 80 TYR A N 1
ATOM 662 C CA . TYR A 1 80 ? 9.688 -3.827 -1.770 1.00 95.75 80 TYR A CA 1
ATOM 663 C C . TYR A 1 80 ? 8.975 -5.034 -1.165 1.00 95.75 80 TYR A C 1
ATOM 665 O O . TYR A 1 80 ? 8.875 -5.176 0.052 1.00 95.75 80 TYR A O 1
ATOM 673 N N . PHE A 1 81 ? 8.509 -5.926 -2.033 1.00 94.94 81 PHE A N 1
ATOM 674 C CA . PHE A 1 81 ? 7.853 -7.179 -1.665 1.00 94.94 81 PHE A CA 1
ATOM 675 C C . 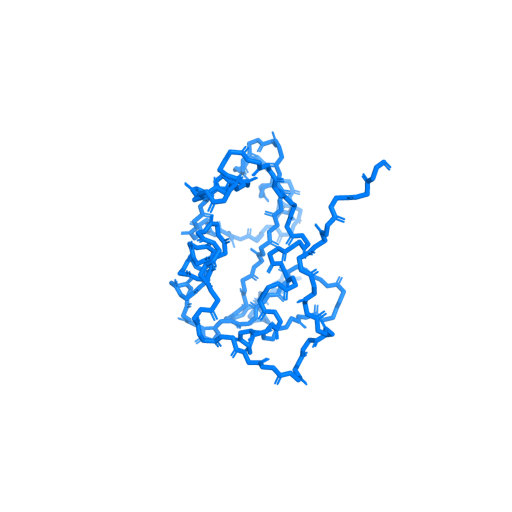PHE A 1 81 ? 8.658 -8.409 -2.084 1.00 94.94 81 PHE A C 1
ATOM 677 O O . PHE A 1 81 ? 8.166 -9.524 -1.953 1.00 94.94 81 PHE A O 1
ATOM 684 N N . ASN A 1 82 ? 9.890 -8.240 -2.576 1.00 91.31 82 ASN A N 1
ATOM 685 C CA . ASN A 1 82 ? 10.807 -9.344 -2.885 1.00 91.31 82 ASN A CA 1
ATOM 686 C C . ASN A 1 82 ? 10.177 -10.471 -3.737 1.00 91.31 82 ASN A C 1
ATOM 688 O O . ASN A 1 82 ? 10.381 -11.650 -3.467 1.00 91.31 82 ASN A O 1
ATOM 692 N N . GLY A 1 83 ? 9.341 -10.115 -4.719 1.00 82.12 83 GLY A N 1
ATOM 693 C CA . GLY A 1 83 ? 8.654 -11.096 -5.569 1.00 82.12 83 GLY A CA 1
ATOM 694 C C . GLY A 1 83 ? 7.463 -11.817 -4.921 1.00 82.12 83 GLY A C 1
ATOM 695 O O . GLY A 1 83 ? 6.993 -12.791 -5.494 1.00 82.12 83 GLY A O 1
ATOM 696 N N . THR A 1 84 ? 6.956 -11.334 -3.779 1.00 90.12 84 THR A N 1
ATOM 697 C CA . THR A 1 84 ? 5.752 -11.844 -3.083 1.00 90.12 84 THR A CA 1
ATOM 698 C C . THR A 1 84 ? 4.589 -10.836 -3.138 1.00 90.12 84 THR A C 1
ATOM 700 O O . THR A 1 84 ? 4.205 -10.247 -2.121 1.00 90.12 84 THR A O 1
ATOM 703 N N . PRO A 1 85 ? 4.037 -10.534 -4.330 1.00 88.31 85 PRO A N 1
ATOM 704 C CA . PRO A 1 85 ? 2.975 -9.538 -4.483 1.00 88.31 85 PRO A CA 1
ATOM 705 C C . PRO A 1 85 ? 1.715 -9.835 -3.662 1.00 88.31 85 PRO A C 1
ATOM 707 O O . PRO A 1 85 ? 1.057 -8.905 -3.198 1.00 88.31 85 PRO A O 1
ATOM 710 N N . GLU A 1 86 ? 1.409 -11.099 -3.400 1.00 93.94 86 GLU A N 1
ATOM 711 C CA . GLU A 1 86 ? 0.316 -11.554 -2.541 1.00 93.94 86 GLU A CA 1
ATOM 712 C C . GLU A 1 86 ? 0.410 -11.008 -1.108 1.00 93.94 86 GLU A C 1
ATOM 714 O O . GLU A 1 86 ? -0.615 -10.680 -0.503 1.00 93.94 86 GLU A O 1
ATOM 719 N N . LYS A 1 87 ? 1.628 -10.801 -0.584 1.00 95.06 87 LYS A N 1
ATOM 720 C CA . LYS A 1 87 ? 1.837 -10.198 0.740 1.00 95.06 87 LYS A CA 1
ATOM 721 C C . LYS A 1 87 ? 1.317 -8.759 0.785 1.00 95.06 87 LYS A C 1
ATOM 723 O O . LYS A 1 87 ? 0.808 -8.335 1.820 1.00 95.06 87 LYS A O 1
ATOM 728 N N . SER A 1 88 ? 1.392 -8.019 -0.325 1.00 95.25 88 SER A N 1
ATOM 729 C CA . SER A 1 88 ? 0.882 -6.641 -0.389 1.00 95.25 88 SER A CA 1
ATOM 730 C C . SER A 1 88 ? -0.634 -6.584 -0.204 1.00 95.25 88 SER A C 1
ATOM 732 O O . SER A 1 88 ? -1.126 -5.757 0.563 1.00 95.25 88 SER A O 1
ATOM 734 N N . LYS A 1 89 ? -1.364 -7.519 -0.827 1.00 96.12 89 LYS A N 1
ATOM 735 C CA . LYS A 1 89 ? -2.815 -7.627 -0.674 1.00 96.12 89 LYS A CA 1
ATOM 736 C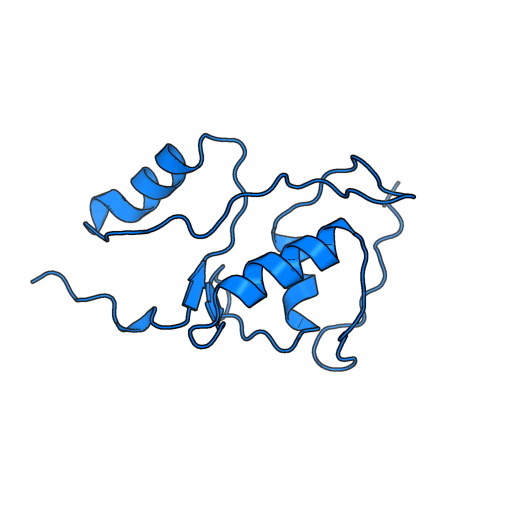 C . LYS A 1 89 ? -3.198 -8.103 0.724 1.00 96.12 89 LYS A C 1
ATOM 738 O O . LYS A 1 89 ? -4.109 -7.542 1.316 1.00 96.12 89 LYS A O 1
ATOM 743 N N . ASN A 1 90 ? -2.473 -9.077 1.276 1.00 96.44 90 ASN A N 1
ATOM 744 C CA . ASN A 1 90 ? -2.722 -9.549 2.638 1.00 96.44 90 ASN A CA 1
ATOM 745 C C . ASN A 1 90 ? -2.551 -8.429 3.677 1.00 96.44 90 ASN A C 1
ATOM 747 O O . ASN A 1 90 ? -3.388 -8.286 4.561 1.00 96.44 90 ASN A O 1
ATOM 751 N N . LEU A 1 91 ? -1.508 -7.602 3.549 1.00 96.56 91 LEU A N 1
ATOM 752 C CA . LEU A 1 91 ? -1.315 -6.449 4.433 1.00 96.56 91 LEU A CA 1
ATOM 753 C C . LEU A 1 91 ? -2.405 -5.390 4.255 1.00 96.56 91 LEU A C 1
ATOM 755 O O . LEU A 1 91 ? -2.803 -4.775 5.238 1.00 96.56 91 LEU A O 1
ATOM 759 N N . PHE A 1 92 ? -2.902 -5.191 3.033 1.00 96.75 92 PHE A N 1
ATOM 760 C CA . PHE A 1 92 ? -4.057 -4.327 2.799 1.00 96.75 92 PHE A CA 1
ATOM 761 C C . PHE A 1 92 ? -5.307 -4.862 3.509 1.00 96.75 92 PHE A C 1
ATOM 763 O O . PHE A 1 92 ? -5.978 -4.108 4.203 1.00 96.75 92 PHE A O 1
ATOM 770 N N . ASP A 1 93 ? -5.578 -6.164 3.405 1.00 96.75 93 ASP A N 1
ATOM 771 C CA . ASP A 1 93 ? -6.722 -6.795 4.073 1.00 96.75 93 ASP A CA 1
ATOM 772 C C . ASP A 1 93 ? -6.640 -6.675 5.594 1.00 96.75 93 ASP A C 1
ATOM 774 O O . ASP A 1 93 ? -7.623 -6.326 6.243 1.00 96.75 93 ASP A O 1
ATOM 778 N N . LYS A 1 94 ? -5.445 -6.864 6.157 1.00 95.75 94 LYS A N 1
ATOM 779 C CA . LYS A 1 94 ? -5.202 -6.611 7.579 1.00 95.75 94 LYS A CA 1
ATOM 780 C C . LYS A 1 94 ? -5.460 -5.159 7.958 1.00 95.75 94 LYS A C 1
ATOM 782 O O . LYS A 1 94 ? -6.121 -4.892 8.955 1.00 95.75 94 LYS A O 1
ATOM 787 N N . PHE A 1 95 ? -4.972 -4.224 7.148 1.00 95.56 95 PHE A N 1
ATOM 788 C CA . PHE A 1 95 ? -5.137 -2.799 7.398 1.00 95.56 95 PHE A CA 1
ATOM 789 C C . PHE A 1 95 ? -6.615 -2.386 7.426 1.00 95.56 95 PHE A C 1
ATOM 791 O O . PHE A 1 95 ? -7.038 -1.731 8.378 1.00 95.56 95 PHE A O 1
ATOM 798 N N . VAL A 1 96 ? -7.420 -2.811 6.443 1.00 96.12 96 VAL A N 1
ATOM 799 C CA . VAL A 1 96 ? -8.854 -2.461 6.400 1.00 96.12 96 VAL A CA 1
ATOM 800 C C . VAL A 1 96 ? -9.673 -3.126 7.512 1.00 96.12 96 VAL A C 1
ATOM 802 O O . VAL A 1 96 ? -10.744 -2.631 7.854 1.00 96.12 96 VAL A O 1
ATOM 805 N N . GLN A 1 97 ? -9.162 -4.212 8.097 1.00 95.31 97 GLN A N 1
ATOM 806 C CA . GLN A 1 97 ? -9.767 -4.935 9.222 1.00 95.31 97 GLN A CA 1
ATOM 807 C C . GLN A 1 97 ? -9.245 -4.486 10.596 1.00 95.31 97 GLN A C 1
ATOM 809 O O . GLN A 1 97 ? -9.633 -5.066 11.607 1.00 95.31 97 GLN A O 1
ATOM 814 N N . HIS A 1 98 ? -8.344 -3.499 10.654 1.00 91.19 98 HIS A N 1
ATOM 815 C CA . HIS A 1 98 ? -7.606 -3.137 11.872 1.00 91.19 98 HIS A CA 1
ATOM 816 C C . HIS A 1 98 ? -6.838 -4.307 12.522 1.00 91.19 98 HIS A C 1
ATOM 818 O O . HIS A 1 98 ? -6.565 -4.293 13.725 1.00 91.19 98 HIS A O 1
ATOM 824 N N . ASP A 1 99 ? -6.436 -5.312 11.742 1.00 91.38 99 ASP A N 1
ATOM 825 C CA . ASP A 1 99 ? -5.598 -6.405 12.227 1.00 91.38 99 ASP A CA 1
ATOM 826 C C . ASP A 1 99 ? -4.139 -5.941 12.359 1.00 91.38 99 ASP A C 1
ATOM 828 O O . ASP A 1 99 ? -3.423 -5.729 11.377 1.00 91.38 99 ASP A O 1
ATOM 832 N N . LEU A 1 100 ? -3.684 -5.810 13.606 1.00 85.50 100 LEU A N 1
ATOM 833 C CA . LEU A 1 100 ? -2.311 -5.438 13.957 1.00 85.50 100 LEU A CA 1
ATOM 834 C C . LEU A 1 100 ? -1.379 -6.659 14.094 1.00 85.50 100 LEU A C 1
ATOM 836 O O . LEU A 1 100 ? -0.260 -6.547 14.602 1.00 85.50 100 LEU A O 1
ATOM 840 N N . SER A 1 101 ? -1.810 -7.851 13.678 1.00 87.69 101 SER A N 1
ATOM 841 C CA . SER A 1 101 ? -0.995 -9.060 13.761 1.00 87.69 101 SER A CA 1
ATOM 842 C C . SER A 1 101 ? 0.261 -8.968 12.886 1.00 87.69 101 SER A C 1
ATOM 844 O O . SER A 1 101 ? 0.212 -8.731 11.676 1.00 87.69 101 SER A O 1
ATOM 846 N N . GLY A 1 102 ? 1.417 -9.237 13.496 1.00 82.88 102 GLY A N 1
ATOM 847 C CA . GLY A 1 102 ? 2.718 -9.124 12.832 1.00 82.88 102 GLY A CA 1
ATOM 848 C C . GLY A 1 102 ? 3.351 -7.733 12.914 1.00 82.88 102 GLY A C 1
ATOM 849 O O . GLY A 1 102 ? 4.450 -7.563 12.385 1.00 82.88 102 GLY A O 1
ATOM 850 N N . TYR A 1 103 ? 2.716 -6.787 13.615 1.00 85.75 103 TYR A N 1
ATOM 851 C CA . TYR A 1 103 ? 3.268 -5.468 13.922 1.00 85.75 103 TYR A CA 1
ATOM 852 C C . TYR A 1 103 ? 4.647 -5.563 14.594 1.00 85.75 103 TYR A C 1
ATOM 854 O O . TYR A 1 103 ? 4.831 -6.293 15.571 1.00 85.75 103 TYR A O 1
ATOM 862 N N . GLN A 1 104 ? 5.614 -4.808 14.071 1.00 80.56 104 GLN A N 1
ATOM 863 C CA . GLN A 1 104 ? 6.984 -4.722 14.574 1.00 80.56 104 GLN A CA 1
ATOM 864 C C . GLN A 1 104 ? 7.219 -3.341 15.224 1.00 80.56 104 GLN A C 1
ATOM 866 O O . GLN A 1 104 ? 7.434 -2.356 14.508 1.00 80.56 104 GLN A O 1
ATOM 871 N N . PRO A 1 105 ? 7.188 -3.230 16.568 1.00 67.06 105 PRO A N 1
ATOM 872 C CA . PRO A 1 105 ? 7.468 -1.972 17.260 1.00 67.06 105 PRO A CA 1
ATOM 873 C C . PRO A 1 105 ? 8.928 -1.528 17.055 1.00 67.06 105 PRO A C 1
ATOM 875 O O . PRO A 1 105 ? 9.840 -2.352 17.012 1.00 67.06 105 PRO A O 1
ATOM 878 N N . GLY A 1 106 ? 9.159 -0.214 16.942 1.00 61.75 106 GLY A N 1
ATOM 879 C CA . GLY A 1 106 ? 10.504 0.379 16.861 1.00 61.75 106 GLY A CA 1
ATOM 880 C C . GLY A 1 106 ? 11.070 0.621 15.452 1.00 61.75 106 GLY A C 1
ATOM 881 O O . GLY A 1 106 ? 12.204 1.083 15.342 1.00 61.75 106 GLY A O 1
ATOM 882 N N . LYS A 1 107 ? 10.309 0.351 14.378 1.00 59.94 107 LYS A N 1
ATOM 883 C CA . LYS A 1 107 ? 10.694 0.686 12.985 1.00 59.94 107 LYS A CA 1
ATOM 884 C C . LYS A 1 107 ? 9.878 1.814 12.333 1.00 59.94 107 LYS A C 1
ATOM 886 O O . LYS A 1 107 ? 10.320 2.372 11.332 1.00 59.94 107 LYS A O 1
ATOM 891 N N . GLY A 1 108 ? 8.749 2.199 12.926 1.00 53.12 108 GLY A N 1
ATOM 892 C CA . GLY A 1 108 ? 7.980 3.403 12.592 1.00 53.12 108 GLY A CA 1
ATOM 893 C C . GLY A 1 108 ? 7.754 4.237 13.855 1.00 53.12 108 GLY A C 1
ATOM 894 O O . GLY A 1 108 ? 7.850 3.699 14.959 1.00 53.12 108 GLY A O 1
ATOM 895 N N . GLN A 1 109 ? 7.513 5.546 13.723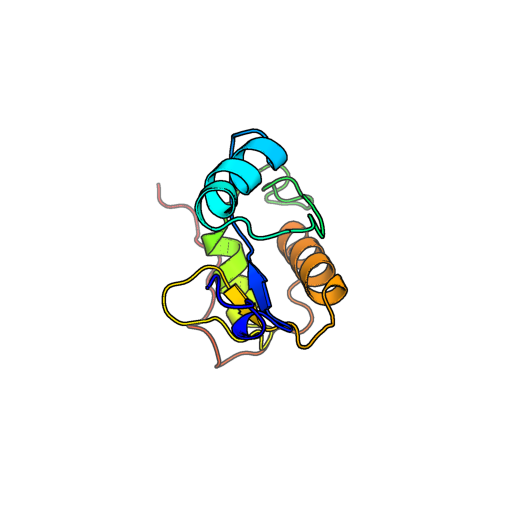 1.00 48.94 109 GLN A N 1
ATOM 896 C CA . GLN A 1 109 ? 7.147 6.368 14.884 1.00 48.94 109 GLN A CA 1
ATOM 897 C C . GLN A 1 109 ? 5.834 5.841 15.459 1.00 48.94 109 GLN A C 1
ATOM 899 O O . GLN A 1 109 ? 4.891 5.674 14.695 1.00 48.94 109 GLN A O 1
ATOM 904 N N . ASP A 1 110 ? 5.801 5.541 16.760 1.00 45.41 110 ASP A N 1
ATOM 905 C CA . ASP A 1 110 ? 4.696 4.849 17.432 1.00 45.41 110 ASP A CA 1
ATOM 906 C C . ASP A 1 110 ? 3.316 5.277 16.912 1.00 45.41 110 ASP A C 1
ATOM 908 O O . ASP A 1 110 ? 2.925 6.446 16.979 1.00 45.41 110 ASP A O 1
ATOM 912 N N . TYR A 1 111 ? 2.578 4.313 16.358 1.00 50.44 111 TYR A N 1
ATOM 913 C CA . TYR A 1 111 ? 1.237 4.543 15.850 1.00 50.44 111 TYR A CA 1
ATOM 914 C C . TYR A 1 111 ? 0.286 4.782 17.023 1.00 50.44 111 TYR A C 1
ATOM 916 O O . TYR A 1 111 ? -0.102 3.859 17.734 1.00 50.44 111 TYR A O 1
ATOM 924 N N . THR A 1 112 ? -0.121 6.035 17.202 1.00 51.09 112 THR A N 1
ATOM 925 C CA . THR A 1 112 ? -1.411 6.327 17.826 1.00 51.09 112 THR A CA 1
ATOM 926 C C . THR A 1 112 ? -2.407 6.422 16.674 1.00 51.09 112 THR A C 1
ATOM 928 O O . THR A 1 112 ? -2.234 7.283 15.807 1.00 51.09 112 THR A O 1
ATOM 931 N N . LEU A 1 113 ? -3.416 5.537 16.627 1.00 54.56 113 LEU A N 1
ATOM 932 C CA . LEU A 1 113 ? -4.639 5.789 15.848 1.00 54.56 113 LEU A CA 1
ATOM 933 C C . LEU A 1 113 ? -5.023 7.237 16.136 1.00 54.56 113 LEU A C 1
ATOM 935 O O . LEU A 1 113 ? -5.224 7.578 17.303 1.00 54.56 113 LEU A O 1
ATOM 939 N N . ARG A 1 114 ? -5.014 8.105 15.117 1.00 50.28 114 ARG A N 1
ATOM 940 C CA . ARG A 1 114 ? -5.419 9.500 15.292 1.00 50.28 114 ARG A CA 1
ATOM 941 C C . ARG A 1 114 ? -6.813 9.463 15.914 1.00 50.28 114 ARG A C 1
ATOM 943 O O . ARG A 1 114 ? -7.759 9.080 15.235 1.00 50.28 114 ARG A O 1
ATOM 950 N N . GLN A 1 115 ? -6.930 9.833 17.191 1.00 44.16 115 GLN A N 1
ATOM 951 C CA . GLN A 1 115 ? -8.202 10.348 17.668 1.00 44.16 115 GLN A CA 1
ATOM 952 C C . GLN A 1 115 ? -8.473 11.570 16.798 1.00 44.16 115 GLN A C 1
ATOM 954 O O . GLN A 1 115 ? -7.600 12.428 16.647 1.00 44.16 115 GLN A O 1
ATOM 959 N N . GLU A 1 116 ? -9.607 11.521 16.109 1.00 50.97 116 GLU A N 1
ATOM 960 C CA . GLU A 1 116 ? -10.085 12.522 15.165 1.00 50.97 116 GLU A CA 1
ATOM 961 C C . GLU A 1 116 ? -9.783 13.934 15.696 1.00 50.97 116 GLU A C 1
ATOM 963 O O . GLU A 1 116 ? -10.050 14.237 16.858 1.00 50.97 116 GLU A O 1
ATOM 968 N N . GLN A 1 117 ? -9.166 14.784 14.867 1.00 38.91 117 GLN A N 1
ATOM 969 C CA . GLN A 1 117 ? -9.152 16.213 15.166 1.00 38.91 117 GLN A CA 1
ATOM 970 C C . GLN A 1 117 ? -10.571 16.741 14.950 1.00 38.91 117 GLN A C 1
ATOM 972 O O . GLN A 1 117 ? -11.128 16.544 13.869 1.00 38.91 117 GLN A O 1
ATOM 977 N N . GLU A 1 118 ? -11.116 17.362 16.000 1.00 35.16 118 GLU A N 1
ATOM 978 C CA . GLU A 1 118 ? -12.298 18.235 15.966 1.00 35.16 118 GLU A CA 1
ATOM 979 C C . GLU A 1 118 ? -12.189 19.339 14.901 1.00 35.16 118 GLU A C 1
ATOM 981 O O . GLU A 1 118 ? -11.057 19.820 14.640 1.00 35.16 118 GLU A O 1
#